Protein AF-A0A6V8ER00-F1 (afdb_monomer_lite)

Structure (mmCIF, N/CA/C/O backbone):
data_AF-A0A6V8ER00-F1
#
_entry.id   AF-A0A6V8ER00-F1
#
loop_
_atom_site.group_PDB
_atom_site.id
_atom_site.type_symbol
_atom_site.label_atom_id
_atom_site.label_alt_id
_atom_site.label_comp_id
_atom_site.label_asym_id
_atom_site.label_entity_id
_atom_site.label_seq_id
_atom_site.pdbx_PDB_ins_code
_atom_site.Cartn_x
_atom_site.Cartn_y
_atom_site.Cartn_z
_atom_site.occupancy
_atom_site.B_iso_or_equiv
_atom_site.auth_seq_id
_atom_site.auth_comp_id
_atom_site.auth_asym_id
_atom_site.auth_atom_id
_atom_site.pdbx_PDB_model_num
ATOM 1 N N . GLU A 1 1 ? -0.274 -14.755 -6.206 1.00 62.81 1 GLU A N 1
ATOM 2 C CA . GLU A 1 1 ? 0.588 -13.562 -6.375 1.00 62.81 1 GLU A CA 1
ATOM 3 C C . GLU A 1 1 ? -0.077 -12.434 -7.173 1.00 62.81 1 GLU A C 1
ATOM 5 O O . GLU A 1 1 ? -0.130 -11.320 -6.675 1.00 62.81 1 GLU A O 1
ATOM 10 N N . SER A 1 2 ? -0.664 -12.710 -8.347 1.00 81.19 2 SER A N 1
ATOM 11 C CA . SER A 1 2 ? -1.326 -11.710 -9.217 1.00 81.19 2 SER A CA 1
ATOM 12 C C . SER A 1 2 ? -2.287 -10.729 -8.507 1.00 81.19 2 SER A C 1
ATOM 14 O O . SER A 1 2 ? -2.199 -9.519 -8.730 1.00 81.19 2 SER A O 1
ATOM 16 N N . VAL A 1 3 ? -3.170 -11.207 -7.619 1.00 85.75 3 VAL A N 1
ATOM 17 C CA . VAL A 1 3 ? -4.122 -10.342 -6.885 1.00 85.75 3 VAL A CA 1
ATOM 18 C C . VAL A 1 3 ? -3.430 -9.426 -5.866 1.00 85.75 3 VAL A C 1
ATOM 20 O O . VAL A 1 3 ? -3.800 -8.263 -5.722 1.00 85.75 3 VAL A O 1
ATOM 23 N N . HIS A 1 4 ? -2.369 -9.913 -5.221 1.00 92.00 4 HIS A N 1
ATOM 24 C CA . HIS A 1 4 ? -1.575 -9.158 -4.250 1.00 92.00 4 HIS A CA 1
ATOM 25 C C . HIS A 1 4 ? -0.739 -8.082 -4.942 1.00 92.00 4 HIS A C 1
ATOM 27 O O . HIS A 1 4 ? -0.748 -6.926 -4.529 1.00 92.00 4 HIS A O 1
ATOM 33 N N . LEU A 1 5 ? -0.102 -8.424 -6.066 1.00 94.25 5 LEU A N 1
ATOM 34 C CA . LEU A 1 5 ? 0.571 -7.441 -6.912 1.00 94.25 5 LEU A CA 1
ATOM 35 C C . LEU A 1 5 ? -0.417 -6.388 -7.441 1.00 94.25 5 LEU A C 1
ATOM 37 O O . LEU A 1 5 ? -0.092 -5.202 -7.515 1.00 94.25 5 LEU A O 1
ATOM 41 N N . SER A 1 6 ? -1.647 -6.800 -7.762 1.00 92.06 6 SER A N 1
ATOM 42 C CA . SER A 1 6 ? -2.692 -5.884 -8.226 1.00 92.06 6 SER A CA 1
ATOM 43 C C . SER A 1 6 ? -3.070 -4.844 -7.177 1.00 92.06 6 SER A C 1
ATOM 45 O O . SER A 1 6 ? -3.332 -3.708 -7.564 1.00 92.06 6 SER A O 1
ATOM 47 N N . PHE A 1 7 ? -3.052 -5.168 -5.877 1.00 93.50 7 PHE A N 1
ATOM 48 C CA . PHE A 1 7 ? -3.239 -4.155 -4.833 1.00 93.50 7 PHE A CA 1
ATOM 49 C C . PHE A 1 7 ? -2.196 -3.045 -4.956 1.00 93.50 7 PHE A C 1
ATOM 51 O O . PHE A 1 7 ? -2.558 -1.871 -5.000 1.00 93.50 7 PHE A O 1
ATOM 58 N N . PHE A 1 8 ? -0.918 -3.407 -5.086 1.00 95.19 8 PHE A N 1
ATOM 59 C CA . PHE A 1 8 ? 0.155 -2.429 -5.214 1.00 95.19 8 PHE A CA 1
ATOM 60 C C . PHE A 1 8 ? 0.029 -1.608 -6.505 1.00 95.19 8 PHE A C 1
ATOM 62 O O . PHE A 1 8 ? 0.009 -0.375 -6.481 1.00 95.19 8 PHE A O 1
ATOM 69 N N . ASN A 1 9 ? -0.171 -2.271 -7.640 1.00 95.25 9 ASN A N 1
ATOM 70 C CA . ASN A 1 9 ? -0.255 -1.587 -8.929 1.00 95.25 9 ASN A CA 1
ATOM 71 C C . ASN A 1 9 ? -1.510 -0.719 -9.083 1.00 95.25 9 ASN A C 1
ATOM 73 O O . ASN A 1 9 ? -1.461 0.332 -9.721 1.00 95.25 9 ASN A O 1
ATOM 77 N N . ARG A 1 10 ? -2.630 -1.119 -8.475 1.00 91.81 10 ARG A N 1
ATOM 78 C CA . ARG A 1 10 ? -3.918 -0.422 -8.590 1.00 91.81 10 ARG A CA 1
ATOM 79 C C . ARG A 1 10 ? -4.267 0.409 -7.362 1.00 91.81 10 ARG A C 1
ATOM 81 O O . ARG A 1 10 ? -5.363 0.948 -7.321 1.00 91.81 10 ARG A O 1
ATOM 88 N N . ALA A 1 11 ? -3.367 0.563 -6.393 1.00 92.44 11 ALA A N 1
ATOM 89 C CA . ALA A 1 11 ? -3.596 1.386 -5.210 1.00 92.44 11 ALA A CA 1
ATOM 90 C C . ALA A 1 11 ? -3.960 2.838 -5.581 1.00 92.44 11 ALA A C 1
ATOM 92 O O . ALA A 1 11 ? -3.219 3.496 -6.315 1.00 92.44 11 ALA A O 1
ATOM 93 N N . GLN A 1 12 ? -5.083 3.333 -5.063 1.00 91.56 12 GLN A N 1
ATOM 94 C CA . GLN A 1 12 ? -5.615 4.674 -5.333 1.00 91.56 12 GLN A CA 1
ATOM 95 C C . GLN A 1 12 ? -5.991 5.391 -4.023 1.00 91.56 12 GLN A C 1
ATOM 97 O O . GLN A 1 12 ? -6.105 4.757 -2.965 1.00 91.56 12 GLN A O 1
ATOM 102 N N . PRO A 1 13 ? -6.240 6.714 -4.064 1.00 93.31 13 PRO A N 1
ATOM 103 C CA . PRO A 1 13 ? -6.949 7.413 -2.998 1.00 93.31 13 PRO A CA 1
ATOM 104 C C . PRO A 1 13 ? -8.302 6.753 -2.688 1.00 93.31 13 PRO A C 1
ATOM 106 O O . PRO A 1 13 ? -9.131 6.583 -3.576 1.00 93.31 13 PRO A O 1
ATOM 109 N N . ILE A 1 14 ? -8.531 6.406 -1.419 1.00 90.75 14 ILE A N 1
ATOM 110 C CA . ILE A 1 14 ? -9.833 5.935 -0.909 1.00 90.75 14 ILE A CA 1
ATOM 111 C C . ILE A 1 14 ? -10.738 7.138 -0.621 1.00 90.75 14 ILE A C 1
ATOM 113 O O . ILE A 1 14 ? -11.952 7.084 -0.785 1.00 90.75 14 ILE A O 1
ATOM 117 N N . SER A 1 15 ? -10.138 8.250 -0.198 1.00 91.19 15 SER A N 1
ATOM 118 C CA . SER A 1 15 ? -10.798 9.540 -0.018 1.00 91.19 15 SER A CA 1
ATOM 119 C C . SER A 1 15 ? -9.811 10.675 -0.290 1.00 91.19 15 SER A C 1
ATOM 121 O O . SER A 1 15 ? -8.620 10.444 -0.498 1.00 91.19 15 SER A O 1
ATOM 123 N N . LEU A 1 16 ? -10.271 11.926 -0.185 1.00 90.81 16 LEU A N 1
ATOM 124 C CA . LEU A 1 16 ? -9.406 13.111 -0.279 1.00 90.81 16 LEU A CA 1
ATOM 125 C C . LEU A 1 16 ? -8.263 13.124 0.757 1.00 90.81 16 LEU A C 1
ATOM 127 O O . LEU A 1 16 ? -7.261 13.810 0.563 1.00 90.81 16 LEU A O 1
ATOM 131 N N . LYS A 1 17 ? -8.408 12.397 1.874 1.00 91.62 17 LYS A N 1
ATOM 132 C CA . LYS A 1 17 ? -7.431 12.389 2.975 1.00 91.62 17 LYS A CA 1
ATOM 133 C C . LYS A 1 17 ? -6.618 11.098 3.067 1.00 91.62 17 LYS A C 1
ATOM 135 O O . LYS A 1 17 ? -5.562 11.121 3.697 1.00 91.62 17 LYS A O 1
ATOM 140 N N . MET A 1 18 ? -7.069 10.003 2.453 1.00 93.50 18 MET A N 1
ATOM 141 C CA . MET A 1 18 ? -6.502 8.672 2.677 1.00 93.50 18 MET A CA 1
ATOM 142 C C . MET A 1 18 ? -6.237 7.928 1.364 1.00 93.50 18 MET A C 1
ATOM 144 O O . MET A 1 18 ? -7.065 7.920 0.459 1.00 93.50 18 MET A O 1
ATOM 148 N N . HIS A 1 19 ? -5.074 7.286 1.288 1.00 95.25 19 HIS A N 1
ATOM 149 C CA . HIS A 1 19 ? -4.617 6.460 0.169 1.00 95.25 19 HIS A CA 1
ATOM 150 C C . HIS A 1 19 ? -4.614 4.989 0.577 1.00 95.25 19 HIS A C 1
ATOM 152 O O . HIS A 1 19 ? -4.292 4.704 1.726 1.00 95.25 19 HIS A O 1
ATOM 158 N N . SER A 1 20 ? -4.897 4.061 -0.340 1.00 94.69 20 SER A N 1
ATOM 159 C CA . SER A 1 20 ? -5.027 2.635 -0.005 1.00 94.69 20 SER A CA 1
ATOM 160 C C . SER A 1 20 ? -3.764 1.999 0.578 1.00 94.69 20 SER A C 1
ATOM 162 O O . SER A 1 20 ? -3.869 1.109 1.410 1.00 94.69 20 SER A O 1
ATOM 164 N N . TYR A 1 21 ? -2.570 2.491 0.234 1.00 96.44 21 TYR A N 1
ATOM 165 C CA . TYR A 1 21 ? -1.328 2.065 0.901 1.00 96.44 21 TYR A CA 1
ATOM 166 C C . TYR A 1 21 ? -1.319 2.312 2.411 1.00 96.44 21 TYR A C 1
ATOM 168 O O . TYR A 1 21 ? -0.674 1.562 3.127 1.00 96.44 21 TYR A O 1
ATOM 176 N N . GLN A 1 22 ? -2.047 3.320 2.901 1.0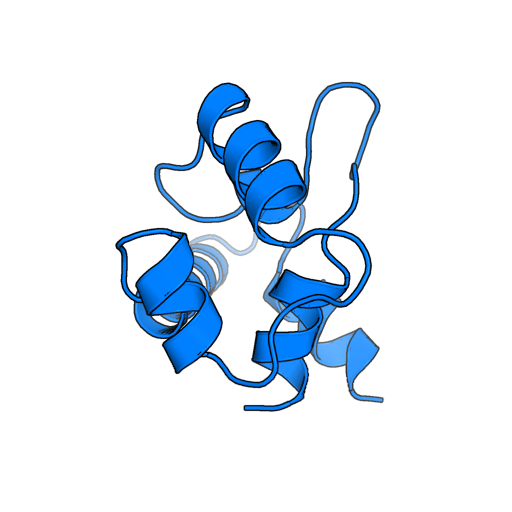0 96.25 22 GLN A N 1
ATOM 177 C CA . GLN A 1 22 ? -2.140 3.613 4.338 1.00 96.25 22 GLN A CA 1
ATOM 178 C C . GLN A 1 22 ? -2.984 2.583 5.098 1.00 96.25 22 GLN A C 1
ATOM 180 O O . GLN A 1 22 ? -3.117 2.675 6.313 1.00 96.25 22 GLN A O 1
ATOM 185 N N . LEU A 1 23 ? -3.580 1.614 4.397 1.00 95.00 23 LEU A N 1
ATOM 186 C CA . LEU A 1 23 ? -4.152 0.443 5.044 1.00 95.00 23 LEU A CA 1
ATOM 187 C C . LEU A 1 23 ? -3.059 -0.509 5.531 1.00 95.00 23 LEU A C 1
ATOM 189 O O . LEU A 1 23 ? -3.287 -1.234 6.488 1.00 95.00 23 LEU A O 1
ATOM 193 N N . LEU A 1 24 ? -1.876 -0.514 4.923 1.00 96.31 24 LEU A N 1
ATOM 194 C CA . LEU A 1 24 ? -0.797 -1.369 5.398 1.00 96.31 24 LEU A CA 1
ATOM 195 C C . LEU A 1 24 ? -0.254 -0.854 6.743 1.00 96.31 24 LEU A C 1
ATOM 197 O O . LEU A 1 24 ? -0.177 0.364 6.951 1.00 96.31 24 LEU A O 1
ATOM 201 N N . PRO A 1 25 ? 0.105 -1.761 7.666 1.00 95.12 25 PRO A N 1
ATOM 202 C CA . PRO A 1 25 ? 0.567 -1.392 8.996 1.00 95.12 25 PRO A CA 1
ATOM 203 C C . PRO A 1 25 ? 1.810 -0.501 8.928 1.00 95.12 25 PRO A C 1
ATOM 205 O O . PRO A 1 25 ? 2.712 -0.700 8.120 1.00 95.12 25 PRO A O 1
ATOM 208 N N . GLY A 1 26 ? 1.836 0.540 9.763 1.00 95.62 26 GLY A N 1
ATOM 209 C CA . GLY A 1 26 ? 2.958 1.482 9.833 1.00 95.62 26 GLY A CA 1
ATOM 210 C C . GLY A 1 26 ? 3.075 2.465 8.658 1.00 95.62 26 GLY A C 1
ATOM 211 O O . GLY A 1 26 ? 3.993 3.288 8.651 1.00 95.62 26 GLY A O 1
ATOM 212 N N . ILE A 1 27 ? 2.158 2.449 7.682 1.00 97.25 27 ILE A N 1
ATOM 213 C CA . ILE A 1 27 ? 2.248 3.312 6.497 1.00 97.25 27 ILE A CA 1
ATOM 214 C C . ILE A 1 27 ? 1.440 4.603 6.672 1.00 97.25 27 ILE A C 1
ATOM 216 O O . ILE A 1 27 ? 0.217 4.638 6.562 1.00 97.25 27 ILE A O 1
ATOM 220 N N . GLY A 1 28 ? 2.151 5.711 6.888 1.00 96.56 28 GLY A N 1
ATOM 221 C CA . GLY A 1 28 ? 1.574 7.0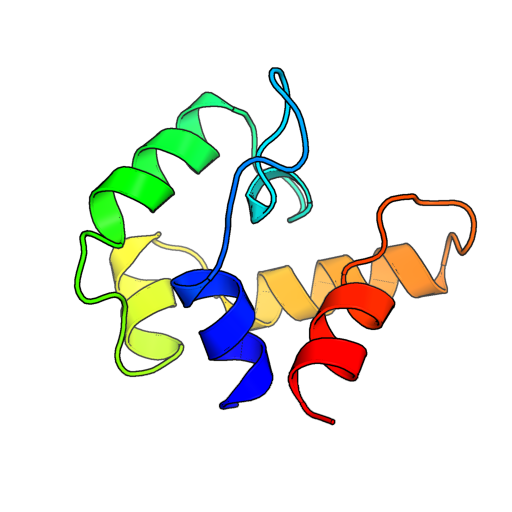57 6.925 1.00 96.56 28 GLY A CA 1
ATOM 222 C C . GLY A 1 28 ? 1.428 7.720 5.547 1.00 96.56 28 GLY A C 1
ATOM 223 O O . GLY A 1 28 ? 1.865 7.206 4.514 1.00 96.56 28 GLY A O 1
ATOM 224 N N . LYS A 1 29 ? 0.850 8.929 5.526 1.00 97.06 29 LYS A N 1
ATOM 225 C CA . LYS A 1 29 ? 0.580 9.702 4.297 1.00 97.06 29 LYS A CA 1
ATOM 226 C C . LYS A 1 29 ? 1.831 9.998 3.458 1.00 97.06 29 LYS A C 1
ATOM 228 O O . LYS A 1 29 ? 1.761 9.905 2.236 1.00 97.06 29 LYS A O 1
ATOM 233 N N . SER A 1 30 ? 2.951 10.366 4.083 1.00 97.56 30 SER A N 1
ATOM 234 C CA . SER A 1 30 ? 4.208 10.672 3.378 1.00 97.56 30 SER A CA 1
ATOM 235 C C . SER A 1 30 ? 4.772 9.439 2.673 1.00 97.56 30 SER A C 1
ATOM 237 O O . SER A 1 30 ? 5.060 9.497 1.479 1.00 97.56 30 SER A O 1
ATOM 239 N N . THR A 1 31 ? 4.848 8.311 3.382 1.00 98.25 31 THR A N 1
ATOM 240 C CA . THR A 1 31 ? 5.293 7.023 2.839 1.00 98.25 31 THR A CA 1
ATOM 241 C C . THR A 1 31 ? 4.387 6.564 1.701 1.00 98.25 31 THR A C 1
ATOM 243 O O . THR A 1 31 ? 4.877 6.228 0.626 1.00 98.25 31 THR A O 1
ATOM 246 N N . ALA A 1 32 ? 3.064 6.651 1.875 1.00 97.50 32 ALA A N 1
ATOM 247 C CA . ALA A 1 32 ? 2.115 6.304 0.822 1.00 97.50 32 ALA A CA 1
ATOM 248 C C . ALA A 1 32 ? 2.331 7.128 -0.459 1.00 97.50 32 ALA A C 1
ATOM 250 O O . ALA A 1 32 ? 2.331 6.567 -1.552 1.00 97.50 32 ALA A O 1
ATOM 251 N N . GLN A 1 33 ? 2.559 8.441 -0.345 1.00 97.12 33 GLN A N 1
ATOM 252 C CA . GLN A 1 33 ? 2.845 9.282 -1.513 1.00 97.12 33 GLN A CA 1
ATOM 253 C C . GLN A 1 33 ? 4.196 8.949 -2.153 1.00 97.12 33 GLN A C 1
ATOM 255 O O . GLN A 1 33 ? 4.298 8.889 -3.376 1.00 97.12 33 GLN A O 1
ATOM 260 N N . GLN A 1 34 ? 5.220 8.655 -1.349 1.00 98.12 34 GLN A N 1
ATOM 261 C CA . GLN A 1 34 ? 6.504 8.189 -1.870 1.00 98.12 34 GLN A CA 1
ATOM 262 C C . GLN A 1 34 ? 6.339 6.895 -2.682 1.00 98.12 34 GLN A C 1
ATOM 264 O O . GLN A 1 34 ? 6.946 6.752 -3.742 1.00 98.12 34 GLN A O 1
ATOM 269 N N . TRP A 1 35 ? 5.509 5.961 -2.217 1.00 97.88 35 TRP A N 1
ATOM 270 C CA . TRP A 1 35 ? 5.254 4.702 -2.917 1.00 97.88 35 TRP A CA 1
ATOM 271 C C . TRP A 1 35 ? 4.468 4.895 -4.213 1.00 97.88 35 TRP A C 1
ATOM 273 O O . TRP A 1 35 ? 4.750 4.208 -5.191 1.00 97.88 35 TRP A O 1
ATOM 283 N N . VAL A 1 36 ? 3.533 5.852 -4.263 1.00 96.94 36 VAL A N 1
ATOM 284 C CA . VAL A 1 36 ? 2.868 6.246 -5.518 1.00 96.94 36 VAL A CA 1
ATOM 285 C C . VAL A 1 36 ? 3.901 6.723 -6.540 1.00 96.94 36 VAL A C 1
ATOM 287 O O . VAL A 1 36 ? 3.871 6.274 -7.684 1.00 96.94 36 VAL A O 1
ATOM 290 N N . SER A 1 37 ? 4.856 7.559 -6.123 1.00 9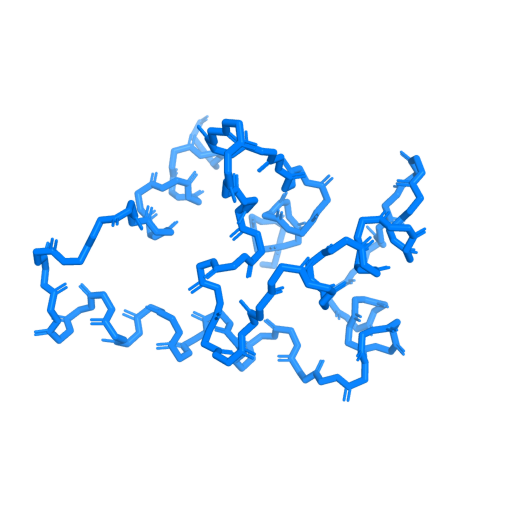7.19 37 SER A N 1
ATOM 291 C CA . SER A 1 37 ? 5.942 8.010 -7.000 1.00 97.19 37 SER A CA 1
ATOM 292 C C . SER A 1 37 ? 6.848 6.859 -7.447 1.00 97.19 37 SER A C 1
ATOM 294 O O . SER A 1 37 ? 7.186 6.779 -8.624 1.00 97.19 37 SER A O 1
ATOM 296 N N . LYS A 1 38 ? 7.215 5.944 -6.536 1.00 97.69 38 LYS A N 1
ATOM 297 C CA . LYS A 1 38 ? 8.059 4.771 -6.839 1.00 97.69 38 LYS A CA 1
ATOM 298 C C . LYS A 1 38 ? 7.395 3.786 -7.803 1.00 97.69 38 LYS A C 1
ATOM 300 O O . LYS A 1 38 ? 8.085 3.211 -8.635 1.00 97.69 38 LYS A O 1
ATOM 305 N N . ARG A 1 39 ? 6.076 3.602 -7.699 1.00 97.00 39 ARG A N 1
ATOM 306 C CA . ARG A 1 39 ? 5.294 2.765 -8.620 1.00 97.00 39 ARG A CA 1
ATOM 307 C C . ARG A 1 39 ? 5.375 3.273 -10.060 1.00 97.00 39 ARG A C 1
ATOM 309 O O . ARG A 1 39 ? 5.395 2.483 -11.001 1.00 97.00 39 ARG A O 1
ATOM 316 N N . GLY A 1 40 ? 5.365 4.596 -10.232 1.00 93.56 40 GLY A N 1
ATOM 317 C CA . GLY A 1 40 ? 5.235 5.219 -11.544 1.00 93.56 40 GLY A CA 1
ATOM 318 C C . GLY A 1 40 ? 3.930 4.832 -12.254 1.00 93.56 40 GLY A C 1
ATOM 319 O O . GLY A 1 40 ? 2.972 4.358 -11.637 1.00 93.56 40 GLY A O 1
ATOM 320 N N . SER A 1 41 ? 3.886 5.058 -13.568 1.00 90.56 41 SER A N 1
ATOM 321 C CA . SER A 1 41 ? 2.726 4.742 -14.415 1.00 90.56 41 SER A CA 1
ATOM 322 C C . SER A 1 41 ? 2.635 3.264 -14.803 1.00 90.56 41 SER A C 1
ATOM 324 O O . SER A 1 41 ? 1.532 2.763 -14.999 1.00 90.56 41 SER A O 1
ATOM 326 N N . MET A 1 42 ? 3.775 2.575 -14.913 1.00 92.31 42 MET A N 1
ATOM 327 C CA . MET A 1 42 ? 3.847 1.178 -15.365 1.00 92.31 42 MET A CA 1
ATOM 328 C C . MET A 1 42 ? 3.620 0.165 -14.237 1.00 92.31 42 MET A C 1
ATOM 330 O O . MET A 1 42 ? 3.228 -0.966 -14.511 1.00 92.31 42 MET A O 1
ATOM 334 N N . GLY A 1 43 ? 3.832 0.560 -12.979 1.00 95.56 43 GLY A N 1
ATOM 335 C CA . GLY A 1 43 ? 3.772 -0.357 -11.848 1.00 95.56 43 GLY A CA 1
ATOM 336 C C . GLY A 1 43 ? 4.960 -1.316 -11.779 1.00 95.56 43 GLY A C 1
ATOM 337 O O . GLY A 1 43 ? 6.000 -1.106 -12.402 1.00 95.56 43 GLY A O 1
ATOM 338 N N . TRP A 1 44 ? 4.791 -2.365 -10.980 1.00 96.94 44 TRP A N 1
ATOM 339 C CA . TRP A 1 44 ? 5.767 -3.428 -10.760 1.00 96.94 44 TRP A CA 1
ATOM 340 C C . TRP A 1 44 ? 5.347 -4.725 -11.455 1.00 96.94 44 TRP A C 1
ATOM 342 O O . 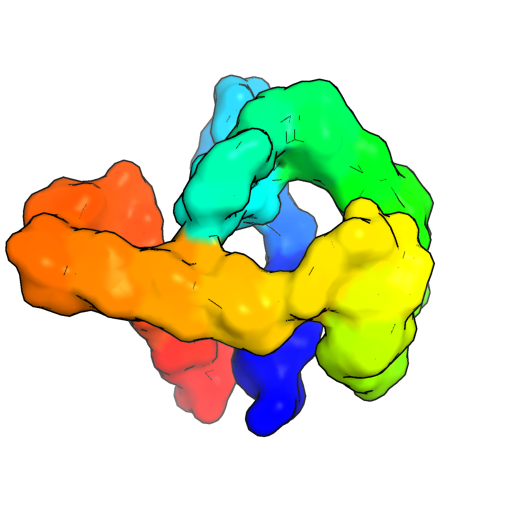TRP A 1 44 ? 4.157 -4.977 -11.654 1.00 96.94 44 TRP A O 1
ATOM 352 N N . ASN A 1 45 ? 6.329 -5.563 -11.789 1.00 96.25 45 ASN A N 1
ATOM 353 C CA . ASN A 1 45 ? 6.102 -6.842 -12.471 1.00 96.25 45 ASN A CA 1
ATOM 354 C C . ASN A 1 45 ? 5.806 -7.997 -11.504 1.00 96.25 45 ASN A C 1
ATOM 356 O O . ASN A 1 45 ? 5.106 -8.936 -11.870 1.00 96.25 45 ASN A O 1
ATOM 360 N N . ASP A 1 46 ? 6.328 -7.920 -10.281 1.00 97.00 46 ASP A N 1
ATOM 361 C CA . ASP A 1 46 ? 6.233 -8.945 -9.243 1.00 97.00 46 ASP A CA 1
ATOM 362 C C . ASP A 1 46 ? 6.348 -8.313 -7.845 1.00 97.00 46 ASP A C 1
ATOM 364 O O . ASP A 1 46 ? 6.669 -7.125 -7.703 1.00 97.00 46 ASP A O 1
ATOM 368 N N . LEU A 1 47 ? 6.053 -9.091 -6.798 1.00 96.50 47 LEU A N 1
ATOM 369 C CA . LEU A 1 47 ? 6.153 -8.598 -5.420 1.00 96.50 47 LEU A CA 1
ATOM 370 C C . LEU A 1 47 ? 7.604 -8.336 -5.001 1.00 96.50 47 LEU A C 1
ATOM 372 O O . LEU A 1 47 ? 7.839 -7.444 -4.189 1.00 96.50 47 LEU A O 1
ATOM 376 N N . GLN A 1 48 ? 8.583 -9.027 -5.591 1.00 97.56 48 GLN A N 1
ATOM 377 C CA . GLN A 1 48 ? 9.998 -8.754 -5.333 1.00 97.56 48 GLN A CA 1
ATOM 378 C C . GLN A 1 48 ? 10.389 -7.337 -5.781 1.00 97.56 48 GLN A C 1
ATOM 380 O O . GLN A 1 48 ? 11.103 -6.632 -5.069 1.00 97.56 48 GLN A O 1
ATOM 385 N N . GLY A 1 49 ? 9.897 -6.887 -6.935 1.00 97.94 49 GLY A N 1
ATOM 386 C CA . GLY A 1 49 ? 10.082 -5.536 -7.447 1.00 97.94 49 GLY A CA 1
ATOM 387 C C . GLY A 1 49 ? 9.445 -4.483 -6.544 1.00 97.94 49 GLY A C 1
ATOM 388 O O . GLY A 1 49 ? 10.050 -3.432 -6.323 1.00 97.94 49 GLY A O 1
ATOM 389 N N . VAL A 1 50 ? 8.277 -4.785 -5.964 1.00 98.12 50 VAL A N 1
ATOM 390 C CA . VAL A 1 50 ? 7.661 -3.940 -4.928 1.00 98.12 50 VAL A CA 1
ATOM 391 C C . VAL A 1 50 ? 8.581 -3.862 -3.714 1.00 98.12 50 VAL A C 1
ATOM 393 O O . VAL A 1 50 ? 8.978 -2.760 -3.340 1.00 98.12 50 VAL A O 1
ATOM 396 N N . THR A 1 51 ? 8.970 -5.011 -3.150 1.00 98.44 51 THR A N 1
ATOM 397 C CA . THR A 1 51 ? 9.840 -5.119 -1.969 1.00 98.44 51 THR A CA 1
ATOM 398 C C . THR A 1 51 ? 11.133 -4.329 -2.150 1.00 98.44 51 THR A C 1
ATOM 400 O O . THR A 1 51 ? 11.481 -3.499 -1.310 1.00 98.44 51 THR A O 1
ATOM 403 N N . ASN A 1 52 ? 11.802 -4.497 -3.292 1.00 98.25 52 ASN A N 1
ATOM 404 C CA . ASN A 1 52 ? 13.025 -3.770 -3.629 1.00 98.25 52 ASN A CA 1
ATOM 405 C C . ASN A 1 52 ? 12.790 -2.255 -3.711 1.00 98.25 52 ASN A C 1
ATOM 407 O O . ASN A 1 52 ? 13.623 -1.469 -3.261 1.00 98.25 52 ASN A O 1
ATOM 411 N N . ALA A 1 53 ? 11.660 -1.825 -4.280 1.00 97.69 53 ALA A N 1
ATOM 412 C CA . ALA A 1 53 ? 11.342 -0.411 -4.410 1.00 97.69 53 ALA A CA 1
ATOM 413 C C . ALA A 1 53 ? 11.011 0.229 -3.056 1.00 97.69 53 ALA A C 1
ATOM 415 O O . ALA A 1 53 ? 11.464 1.344 -2.782 1.00 97.69 53 ALA A O 1
ATOM 416 N N . ILE A 1 54 ? 10.216 -0.428 -2.208 1.00 97.00 54 ILE A N 1
ATOM 417 C CA . ILE A 1 54 ? 9.738 0.147 -0.942 1.00 97.00 54 ILE A CA 1
ATOM 418 C C . ILE A 1 54 ? 10.699 -0.078 0.232 1.00 97.00 54 ILE A C 1
ATOM 420 O O . ILE A 1 54 ? 10.667 0.715 1.170 1.00 97.00 54 ILE A O 1
ATOM 424 N N . GLY A 1 55 ? 11.593 -1.069 0.142 1.00 96.56 55 GLY A N 1
ATOM 425 C CA . GLY A 1 55 ? 12.585 -1.406 1.168 1.00 96.56 55 GLY A CA 1
ATOM 426 C C . GLY A 1 55 ? 12.032 -2.226 2.339 1.00 96.56 55 GLY A C 1
ATOM 427 O O . GLY A 1 55 ? 12.637 -2.233 3.406 1.00 96.56 55 GLY A O 1
ATOM 428 N N . GLN A 1 56 ? 10.875 -2.864 2.160 1.00 96.00 56 GLN A N 1
ATOM 429 C CA . GLN A 1 56 ? 10.161 -3.692 3.141 1.00 96.00 56 GLN A CA 1
ATOM 430 C C . GLN A 1 56 ? 9.482 -4.850 2.407 1.00 96.00 56 GLN A C 1
ATOM 432 O O . GLN A 1 56 ? 9.138 -4.690 1.235 1.00 96.00 56 GLN A O 1
ATOM 437 N N . ASP A 1 57 ? 9.277 -5.992 3.066 1.00 97.38 57 ASP A N 1
ATOM 438 C CA . ASP A 1 57 ? 8.639 -7.147 2.433 1.00 97.38 57 ASP A CA 1
ATOM 439 C C . ASP A 1 57 ? 7.154 -6.865 2.146 1.00 97.38 57 ASP A C 1
ATOM 441 O O . ASP A 1 57 ? 6.324 -6.685 3.040 1.00 97.38 57 ASP A O 1
ATOM 445 N N . ALA A 1 58 ? 6.817 -6.804 0.858 1.00 96.56 58 ALA A N 1
ATOM 446 C CA . ALA A 1 58 ? 5.468 -6.513 0.400 1.00 96.56 58 ALA A CA 1
ATOM 447 C C . ALA A 1 58 ? 4.455 -7.609 0.782 1.00 96.56 58 ALA A C 1
ATOM 449 O O . ALA A 1 58 ? 3.280 -7.307 0.998 1.00 96.56 58 ALA A O 1
ATOM 450 N N . SER A 1 59 ? 4.889 -8.869 0.858 1.00 95.44 59 SER A N 1
ATOM 451 C CA . SER A 1 59 ? 4.043 -10.002 1.242 1.00 95.44 59 SER A CA 1
ATOM 452 C C . SER A 1 59 ? 3.784 -10.005 2.743 1.00 95.44 59 SER A C 1
ATOM 454 O O . SER A 1 59 ? 2.650 -10.239 3.157 1.00 95.44 59 SER A O 1
ATOM 456 N N . GLU A 1 60 ? 4.805 -9.699 3.544 1.00 96.88 60 GLU A N 1
ATOM 457 C CA . GLU A 1 60 ? 4.691 -9.578 5.000 1.00 96.88 60 GLU A CA 1
ATOM 458 C C . GLU A 1 60 ? 3.694 -8.478 5.380 1.00 96.88 60 GLU A C 1
ATOM 460 O O . GLU A 1 60 ? 2.746 -8.741 6.115 1.00 96.88 60 GLU A O 1
ATOM 465 N N . LEU A 1 61 ? 3.797 -7.293 4.767 1.00 97.00 61 LEU A N 1
ATOM 466 C CA . LEU A 1 61 ? 2.855 -6.189 4.996 1.00 97.00 61 LEU A CA 1
ATOM 467 C C . LEU A 1 61 ? 1.396 -6.567 4.699 1.00 97.00 61 LEU A C 1
ATOM 469 O O . LEU A 1 61 ? 0.479 -6.147 5.409 1.00 97.00 61 LEU A O 1
ATOM 473 N N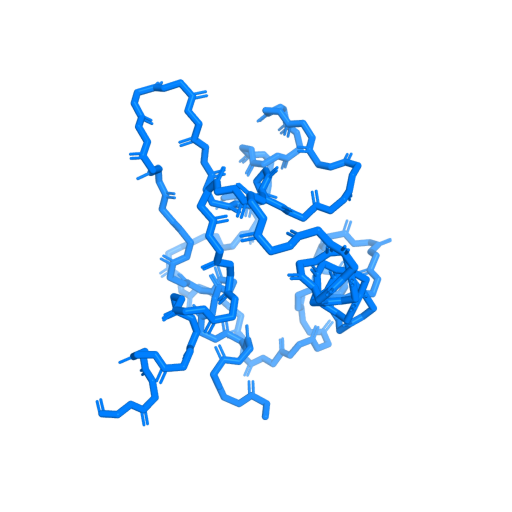 . LEU A 1 62 ? 1.164 -7.342 3.635 1.00 95.56 62 LEU A N 1
ATOM 474 C CA . LEU A 1 62 ? -0.170 -7.845 3.306 1.00 95.56 62 LEU A CA 1
ATOM 475 C C . LEU A 1 62 ? -0.647 -8.872 4.335 1.00 95.56 62 LEU A C 1
ATOM 477 O O . LEU A 1 62 ? -1.786 -8.785 4.786 1.00 95.56 62 LEU A O 1
ATOM 481 N N . ALA A 1 63 ? 0.211 -9.821 4.711 1.00 95.75 63 ALA A N 1
ATOM 482 C CA . ALA A 1 63 ? -0.111 -10.862 5.680 1.00 95.75 63 ALA A CA 1
ATOM 483 C C . ALA A 1 63 ? -0.449 -10.272 7.055 1.00 95.75 63 ALA A C 1
ATOM 485 O O . ALA A 1 63 ? -1.474 -10.631 7.635 1.00 95.75 63 ALA A O 1
ATOM 486 N N . GLU A 1 64 ? 0.349 -9.318 7.537 1.00 96.50 64 GLU A N 1
ATOM 487 C CA . GLU A 1 64 ? 0.081 -8.583 8.774 1.00 96.50 64 GLU A CA 1
ATOM 488 C C . GLU A 1 64 ? -1.257 -7.850 8.705 1.00 96.50 64 GLU A C 1
ATOM 490 O O . GLU A 1 64 ? -2.064 -7.926 9.633 1.00 96.50 64 GLU A O 1
ATOM 495 N N . ARG A 1 65 ? -1.537 -7.178 7.582 1.00 95.75 65 ARG A N 1
ATOM 496 C CA . ARG A 1 65 ? -2.814 -6.490 7.402 1.00 95.75 65 ARG A CA 1
ATOM 497 C C . ARG A 1 65 ? -3.996 -7.465 7.402 1.00 95.75 65 ARG A C 1
ATOM 499 O O . ARG A 1 65 ? -5.038 -7.159 7.977 1.00 95.75 65 ARG A O 1
ATOM 506 N N . TYR A 1 66 ? -3.854 -8.634 6.786 1.00 94.75 66 TYR A N 1
ATOM 507 C CA . TYR A 1 66 ? -4.891 -9.665 6.807 1.00 94.75 66 TYR A CA 1
ATOM 508 C C . TYR A 1 66 ? -5.111 -10.242 8.204 1.00 94.75 66 TYR A C 1
ATOM 510 O O . TYR A 1 66 ? -6.260 -10.432 8.595 1.00 94.75 66 TYR A O 1
ATOM 518 N N . ALA A 1 67 ? -4.042 -10.485 8.965 1.00 95.69 67 ALA A N 1
ATOM 519 C CA . ALA A 1 67 ? -4.141 -10.929 10.352 1.00 95.69 67 ALA A CA 1
ATOM 520 C C . ALA A 1 67 ? -4.904 -9.907 11.210 1.00 95.69 67 ALA A C 1
ATOM 522 O O . ALA A 1 67 ? -5.876 -10.279 11.865 1.00 95.69 67 ALA A O 1
ATOM 523 N N . GLN A 1 68 ? -4.557 -8.619 11.105 1.00 94.94 68 GLN A N 1
ATOM 524 C CA . GLN A 1 68 ? -5.258 -7.533 11.804 1.00 94.94 68 GLN A CA 1
ATOM 525 C C . GLN A 1 68 ? -6.756 -7.494 11.470 1.00 94.94 68 GLN A C 1
ATOM 527 O O . GLN A 1 68 ? -7.587 -7.391 12.365 1.00 94.94 68 GLN A O 1
ATOM 532 N N . GLU A 1 69 ? -7.123 -7.656 10.196 1.00 95.06 69 GLU A N 1
ATOM 533 C CA . GLU A 1 69 ? -8.530 -7.668 9.767 1.00 95.06 69 GLU A CA 1
ATOM 534 C C . GLU A 1 69 ? -9.309 -8.920 10.180 1.00 95.06 69 GLU A C 1
ATOM 536 O O . GLU A 1 69 ? -10.543 -8.911 10.137 1.00 95.06 69 GLU A O 1
ATOM 541 N N . MET A 1 70 ? -8.622 -10.021 10.482 1.00 93.31 70 MET A N 1
ATOM 542 C CA . MET A 1 70 ? -9.239 -11.231 11.024 1.00 93.31 70 MET A CA 1
ATOM 543 C C . MET A 1 70 ? -9.425 -11.127 12.540 1.00 93.31 70 MET A C 1
ATOM 545 O O . MET A 1 70 ? -10.439 -11.599 13.051 1.00 93.31 70 MET A O 1
ATOM 549 N N . GLU A 1 71 ? -8.482 -10.493 13.239 1.00 95.56 71 GLU A N 1
ATOM 550 C CA . GLU A 1 71 ? -8.568 -10.215 14.677 1.00 95.56 71 GLU A CA 1
ATOM 551 C C . GLU A 1 71 ? -9.618 -9.144 15.000 1.00 95.56 71 GLU A C 1
ATOM 553 O O . GLU A 1 71 ? -10.370 -9.296 15.963 1.00 95.56 71 GLU A O 1
ATOM 558 N N . ASP A 1 72 ? -9.716 -8.101 14.170 1.00 93.75 72 ASP A N 1
ATOM 559 C CA . ASP A 1 72 ? -10.721 -7.045 14.274 1.00 93.75 72 ASP A CA 1
ATOM 560 C C . ASP A 1 72 ? -11.554 -6.920 12.983 1.00 93.75 72 ASP A C 1
ATOM 562 O O . ASP A 1 72 ? -11.241 -6.128 12.085 1.00 93.75 72 ASP A O 1
ATOM 566 N N . PRO A 1 73 ? -12.680 -7.652 12.886 1.00 88.50 73 PRO A N 1
ATOM 567 C CA . PRO A 1 73 ? -13.585 -7.559 11.744 1.00 88.50 73 PRO A CA 1
ATOM 568 C C . PRO A 1 73 ? -14.255 -6.188 11.568 1.00 88.50 73 PRO A C 1
ATOM 570 O O . PRO A 1 73 ? -14.834 -5.939 10.508 1.00 88.50 73 PRO A O 1
ATOM 573 N N . ALA A 1 74 ? -14.222 -5.308 12.579 1.00 90.75 74 ALA A N 1
ATOM 574 C CA . ALA A 1 74 ? -14.787 -3.963 12.485 1.00 90.75 74 ALA A CA 1
ATOM 575 C C . ALA A 1 74 ? -13.834 -2.971 11.798 1.00 90.75 74 ALA A C 1
ATOM 577 O O . ALA A 1 74 ? -14.269 -1.891 11.380 1.00 90.75 74 ALA A O 1
ATOM 578 N N . GLN A 1 75 ? -12.554 -3.330 11.641 1.00 88.25 75 GLN A N 1
ATOM 579 C CA . GLN A 1 75 ? -11.578 -2.513 10.936 1.00 88.25 75 GLN A CA 1
ATOM 580 C C . GLN A 1 75 ? -12.042 -2.273 9.494 1.00 88.25 75 GLN A C 1
ATOM 582 O O . GLN A 1 75 ? -12.246 -3.197 8.713 1.00 88.25 75 GLN A O 1
ATOM 587 N N . SER A 1 76 ? -12.202 -1.005 9.119 1.00 86.06 76 SER A N 1
ATOM 588 C CA . SER A 1 76 ? -12.677 -0.602 7.797 1.00 86.06 76 SER A CA 1
ATOM 589 C C . SER A 1 76 ? -11.819 0.541 7.257 1.00 86.06 76 SER A C 1
ATOM 591 O O . SER A 1 76 ? -11.418 1.420 8.026 1.00 86.06 76 SER A O 1
ATOM 593 N N . PRO A 1 77 ? -11.525 0.576 5.947 1.00 88.75 77 PRO A N 1
ATOM 594 C CA . PRO A 1 77 ? -11.911 -0.389 4.909 1.00 88.75 77 PRO A CA 1
ATOM 595 C C . PRO A 1 77 ? -11.065 -1.668 4.952 1.00 88.75 77 PRO A C 1
ATOM 597 O O . PRO A 1 77 ? -9.904 -1.607 5.349 1.00 88.75 77 PRO A O 1
ATOM 600 N N . ARG A 1 78 ? -11.637 -2.801 4.520 1.00 88.38 78 ARG A N 1
ATOM 601 C CA . ARG A 1 78 ? -10.988 -4.122 4.549 1.00 88.38 78 ARG A CA 1
ATOM 602 C C . ARG A 1 78 ? -10.290 -4.453 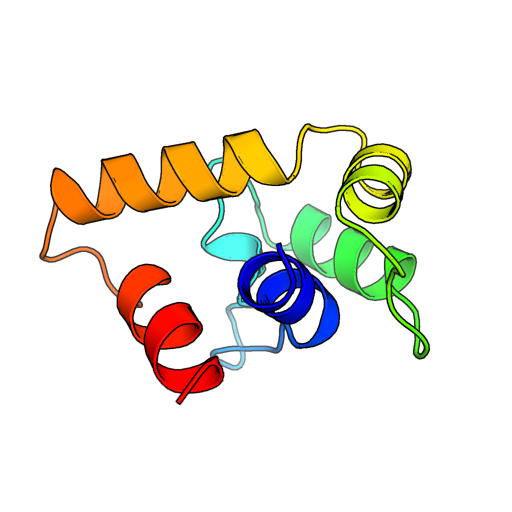3.237 1.00 88.38 78 ARG A C 1
ATOM 604 O O . ARG A 1 78 ? -10.909 -4.496 2.174 1.00 88.38 78 ARG A O 1
ATOM 611 N N . LEU A 1 79 ? -8.995 -4.709 3.319 1.00 87.50 79 LEU A N 1
ATOM 612 C CA . LEU A 1 79 ? -8.143 -5.128 2.228 1.00 87.50 79 LEU A CA 1
ATOM 613 C C . LEU A 1 79 ? -8.540 -6.510 1.713 1.00 87.50 79 LEU A C 1
ATOM 615 O O . LEU A 1 79 ? -8.521 -6.707 0.502 1.00 87.50 79 LEU A O 1
ATOM 619 N N . ILE A 1 80 ? -8.945 -7.434 2.592 1.00 85.12 80 ILE A N 1
ATOM 620 C CA . ILE A 1 80 ? -9.433 -8.763 2.191 1.00 85.12 80 ILE A CA 1
ATOM 621 C C . ILE A 1 80 ? -10.603 -8.617 1.208 1.00 85.12 80 ILE A C 1
ATOM 623 O O . ILE A 1 80 ? -10.569 -9.183 0.118 1.00 85.12 80 ILE A O 1
ATOM 627 N N . ASP A 1 81 ? -11.590 -7.779 1.530 1.00 80.94 81 ASP A N 1
ATOM 628 C CA . ASP A 1 81 ? -12.766 -7.575 0.676 1.00 80.94 81 ASP A CA 1
ATOM 629 C C . ASP A 1 81 ? -12.418 -6.876 -0.648 1.00 80.94 81 ASP A C 1
ATOM 631 O O . ASP A 1 81 ? -12.995 -7.183 -1.694 1.00 80.94 81 ASP A O 1
ATOM 635 N N . LEU A 1 82 ? -11.462 -5.943 -0.622 1.00 74.00 82 LEU A N 1
ATOM 636 C CA . LEU A 1 82 ? -11.006 -5.218 -1.811 1.00 74.00 82 LEU A CA 1
ATOM 637 C C . LEU A 1 82 ? -10.189 -6.107 -2.761 1.00 74.00 82 LEU A C 1
ATOM 639 O O . LEU A 1 82 ? -10.352 -6.014 -3.978 1.00 74.00 82 LEU A O 1
ATOM 643 N N . VAL A 1 83 ? -9.326 -6.971 -2.222 1.00 70.62 83 VAL A N 1
ATOM 644 C CA . VAL A 1 83 ? -8.455 -7.859 -3.007 1.00 70.62 83 VAL A CA 1
ATOM 645 C C . VAL A 1 83 ? -9.232 -9.058 -3.551 1.00 70.62 83 VAL A C 1
ATOM 647 O O . VAL A 1 83 ? -9.049 -9.412 -4.714 1.00 70.62 83 VAL A O 1
ATOM 650 N N . VAL A 1 84 ? -10.148 -9.641 -2.768 1.00 59.56 84 VAL A N 1
ATOM 651 C CA . VAL A 1 84 ? -10.969 -10.788 -3.199 1.00 59.56 84 VAL A CA 1
ATOM 652 C C . VAL A 1 84 ? -11.926 -10.406 -4.332 1.00 59.56 84 VAL A C 1
ATOM 654 O O . VAL A 1 84 ? -12.095 -11.175 -5.273 1.00 59.56 84 VAL A O 1
ATOM 657 N N . ARG A 1 85 ? -12.499 -9.195 -4.315 1.00 54.16 85 ARG A N 1
ATOM 658 C CA . ARG A 1 85 ? -13.372 -8.715 -5.404 1.00 54.16 85 ARG A CA 1
ATOM 659 C C . ARG A 1 85 ? -12.618 -8.361 -6.686 1.00 54.16 85 ARG A C 1
ATOM 661 O O . ARG A 1 85 ? -13.212 -8.396 -7.753 1.00 54.16 85 ARG A O 1
ATOM 668 N N . ALA A 1 86 ? -11.334 -8.015 -6.598 1.00 52.47 86 ALA A N 1
ATOM 669 C CA . ALA A 1 86 ? -10.515 -7.683 -7.765 1.00 52.47 86 ALA A CA 1
ATOM 670 C C . ALA A 1 86 ? -10.030 -8.918 -8.551 1.00 52.47 86 ALA A C 1
ATOM 672 O O . ALA A 1 86 ? -9.493 -8.755 -9.648 1.00 52.47 86 ALA A O 1
ATOM 673 N N . GLY A 1 87 ? -10.177 -10.121 -7.982 1.00 48.84 87 GLY A N 1
ATOM 674 C CA . GLY A 1 87 ? -9.833 -11.399 -8.612 1.00 48.84 87 GLY A CA 1
ATOM 675 C C . GLY A 1 87 ? -11.026 -12.203 -9.143 1.00 48.84 87 GLY A C 1
ATOM 676 O O . GLY A 1 87 ? -10.805 -13.328 -9.588 1.00 48.84 87 GLY A O 1
ATOM 677 N N . ALA A 1 88 ? -12.248 -11.658 -9.071 1.00 42.06 88 ALA A N 1
ATOM 678 C CA . ALA A 1 88 ? -13.482 -12.261 -9.583 1.00 42.06 88 ALA A CA 1
ATOM 679 C C . ALA A 1 88 ? -13.909 -11.642 -10.922 1.00 42.06 88 ALA A C 1
ATOM 681 O O . ALA A 1 88 ? -13.665 -10.427 -11.115 1.00 42.06 88 ALA A O 1
#

pLDDT: mean 90.93, std 11.43, range [42.06, 98.44]

Sequence (88 aa):
ESVHLSFFNRAQPISLKMHSYQLLPGIGKSTAQQWVSKRGSMGWNDLQGVTNAIGQDASELLAERYAQEMEDPAQSPRLIDLVVRAGA

Radius of gyration: 12.25 Å; chains: 1; bounding box: 28×27×30 Å

Secondary structure (DSSP, 8-state):
-HHHHHHHHH--BSSSS-BGGGGSTT--HHHHHHHHHHHTTT--SSHHHHHHHHTS-HHHHHHHHHHHHHH-TT-SS-HHHHHHHTT-

Foldseek 3Di:
DVLLQCCLLVWAAPDPQDTSVVLFPPDDPVLRVQSVVLLPNPGDDDQVSSCVSSVHRSVVSVVVSVVVCVVPVVDPDHPVVVSVVVVD